Protein AF-A0A2S9F9M2-F1 (afdb_monomer)

Structure (mmCIF, N/CA/C/O backbone):
data_AF-A0A2S9F9M2-F1
#
_entry.id   AF-A0A2S9F9M2-F1
#
loop_
_atom_site.group_PDB
_atom_site.id
_atom_site.type_symbol
_atom_site.label_atom_id
_atom_site.label_alt_id
_atom_site.label_comp_id
_atom_site.label_asym_id
_atom_site.label_entity_id
_atom_site.label_seq_id
_atom_site.pdbx_PDB_ins_code
_atom_site.Cartn_x
_atom_site.Cartn_y
_atom_site.Cartn_z
_atom_site.occupancy
_atom_site.B_iso_or_equiv
_atom_site.auth_seq_id
_atom_site.auth_comp_id
_atom_site.auth_asym_id
_atom_site.auth_atom_id
_atom_site.pdbx_PDB_model_num
ATOM 1 N N . MET A 1 1 ? -28.359 29.572 -45.837 1.00 48.88 1 MET A N 1
ATOM 2 C CA . MET A 1 1 ? -28.234 29.319 -44.388 1.00 48.88 1 MET A CA 1
ATOM 3 C C . MET A 1 1 ? -28.616 27.876 -44.112 1.00 48.88 1 MET A C 1
ATOM 5 O O . MET A 1 1 ? -29.799 27.592 -43.984 1.00 48.88 1 MET A O 1
ATOM 9 N N . THR A 1 2 ? -27.647 26.960 -44.093 1.00 45.22 2 THR A N 1
ATOM 10 C CA . THR A 1 2 ? -27.837 25.609 -43.536 1.00 45.22 2 THR A CA 1
ATOM 11 C C . THR A 1 2 ? -26.463 25.089 -43.119 1.00 45.22 2 THR A C 1
ATOM 13 O O . THR A 1 2 ? -25.627 24.808 -43.973 1.00 45.22 2 THR A O 1
ATOM 16 N N . GLU A 1 3 ? -26.198 25.066 -41.813 1.00 47.88 3 GLU A N 1
ATOM 17 C CA . GLU A 1 3 ? -25.010 24.429 -41.239 1.00 47.88 3 GLU A CA 1
ATOM 18 C C . GLU A 1 3 ? -25.187 22.904 -41.229 1.00 47.88 3 GLU A C 1
ATOM 20 O O . GLU A 1 3 ? -26.298 22.421 -40.992 1.00 47.88 3 GLU A O 1
ATOM 25 N N . PRO A 1 4 ? -24.120 22.118 -41.450 1.00 56.06 4 PRO A N 1
ATOM 26 C CA . PRO A 1 4 ? -24.188 20.682 -41.269 1.00 56.06 4 PRO A CA 1
ATOM 27 C C . PRO A 1 4 ? -24.136 20.363 -39.769 1.00 56.06 4 PRO A C 1
ATOM 29 O O . PRO A 1 4 ? -23.117 20.557 -39.109 1.00 56.06 4 PRO A O 1
ATOM 32 N N . THR A 1 5 ? -25.234 19.837 -39.227 1.00 57.28 5 THR A N 1
ATOM 33 C CA . THR A 1 5 ? -25.265 19.223 -37.894 1.00 57.28 5 THR A CA 1
ATOM 34 C C . THR A 1 5 ? -24.298 18.038 -37.857 1.00 57.28 5 THR A C 1
ATOM 36 O O . THR A 1 5 ? -24.569 16.982 -38.433 1.00 57.28 5 THR A O 1
ATOM 39 N N . GLN A 1 6 ? -23.159 18.198 -37.179 1.00 54.97 6 GLN A N 1
ATOM 40 C CA . GLN A 1 6 ? -22.258 17.088 -36.881 1.00 54.97 6 GLN A CA 1
ATOM 41 C C . GLN A 1 6 ? -22.864 16.215 -35.776 1.00 54.97 6 GLN A C 1
ATOM 43 O O . GLN A 1 6 ? -23.225 16.688 -34.699 1.00 54.97 6 GLN A O 1
ATOM 48 N N . ARG A 1 7 ? -22.992 14.921 -36.076 1.00 58.50 7 ARG A N 1
ATOM 49 C CA . ARG A 1 7 ? -23.401 13.872 -35.137 1.00 58.50 7 ARG A CA 1
ATOM 50 C C . ARG A 1 7 ? -22.337 13.743 -34.033 1.00 58.50 7 ARG A C 1
ATOM 52 O O . ARG A 1 7 ? -21.153 13.792 -34.371 1.00 58.50 7 ARG A O 1
ATOM 59 N N . PRO A 1 8 ? -22.705 13.541 -32.754 1.00 53.59 8 PRO A N 1
ATOM 60 C CA . PRO A 1 8 ? -21.723 13.262 -31.712 1.00 53.59 8 PRO A CA 1
ATOM 61 C C . PRO A 1 8 ? -20.920 12.019 -32.101 1.00 53.59 8 PRO A C 1
ATOM 63 O O . PRO A 1 8 ? -21.505 10.986 -32.426 1.00 53.59 8 PRO A O 1
ATOM 66 N N . GLN A 1 9 ? -19.592 12.129 -32.124 1.00 61.12 9 GLN A N 1
ATOM 67 C CA . GLN A 1 9 ? -18.725 10.977 -32.343 1.00 61.12 9 GLN A CA 1
ATOM 68 C C . GLN A 1 9 ? -18.836 10.064 -31.117 1.00 61.12 9 GLN A C 1
ATOM 70 O O . GLN A 1 9 ? -18.375 10.423 -30.034 1.00 61.12 9 GLN A O 1
ATOM 75 N N . GLU A 1 10 ? -19.485 8.910 -31.276 1.00 53.66 10 GLU A N 1
ATOM 76 C CA . GLU A 1 10 ? -19.464 7.829 -30.292 1.00 53.66 10 GLU A CA 1
ATOM 77 C C . GLU A 1 10 ? -18.007 7.404 -30.099 1.00 53.66 10 GLU A C 1
ATOM 79 O O . GLU A 1 10 ? -17.377 6.847 -30.998 1.00 53.66 10 GLU A O 1
ATOM 84 N N . ALA A 1 11 ? -17.438 7.753 -28.946 1.00 59.97 11 ALA A N 1
ATOM 85 C C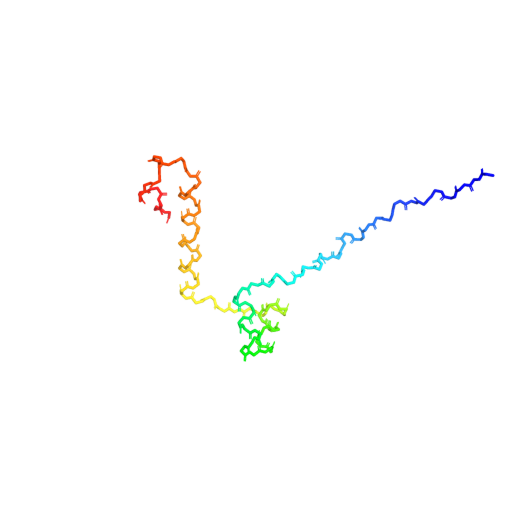A . ALA A 1 11 ? -16.121 7.287 -28.555 1.00 59.97 11 ALA A CA 1
ATOM 86 C C . ALA A 1 11 ? -16.145 5.754 -28.514 1.00 59.97 11 ALA A C 1
ATOM 88 O O . ALA A 1 11 ? -16.986 5.164 -27.837 1.00 59.97 11 ALA A O 1
ATOM 89 N N . ASP A 1 12 ? -15.235 5.126 -29.255 1.00 58.78 12 ASP A N 1
ATOM 90 C CA . ASP A 1 12 ? -15.093 3.676 -29.321 1.00 58.78 12 ASP A CA 1
ATOM 91 C C . ASP A 1 12 ? -14.838 3.103 -27.914 1.00 58.78 12 ASP A C 1
ATOM 93 O O . ASP A 1 12 ? -13.752 3.235 -27.345 1.00 58.78 12 ASP A O 1
ATOM 97 N N . ALA A 1 13 ? -15.873 2.487 -27.336 1.00 62.59 13 ALA A N 1
ATOM 98 C CA . ALA A 1 13 ? -15.860 1.907 -25.995 1.00 62.59 13 ALA A CA 1
ATOM 99 C C . ALA A 1 13 ? -14.949 0.669 -25.877 1.00 62.59 13 ALA A C 1
ATOM 101 O O . ALA A 1 13 ? -14.813 0.113 -24.785 1.00 62.59 13 ALA A O 1
ATOM 102 N N . SER A 1 14 ? -14.332 0.224 -26.979 1.00 69.50 14 SER A N 1
ATOM 103 C CA . SER A 1 14 ? -13.435 -0.934 -27.000 1.00 69.50 14 SER A CA 1
ATOM 104 C C . SER A 1 14 ? -11.999 -0.621 -26.558 1.00 69.50 14 SER A C 1
ATOM 106 O O . SER A 1 14 ? -11.250 -1.546 -26.232 1.00 69.50 14 SER A O 1
ATOM 108 N N . VAL A 1 15 ? -11.600 0.657 -26.485 1.00 70.62 15 VAL A N 1
ATOM 109 C CA . VAL A 1 15 ? -10.241 1.037 -26.072 1.00 70.62 15 VAL A CA 1
ATOM 110 C C . VAL A 1 15 ? -10.188 1.232 -24.552 1.00 70.62 15 VAL A C 1
ATOM 112 O O . VAL A 1 15 ? -10.813 2.161 -24.030 1.00 70.62 15 VAL A O 1
ATOM 115 N N . PRO A 1 16 ? -9.428 0.409 -23.798 1.00 74.00 16 PRO A N 1
ATOM 116 C CA . PRO A 1 16 ? -9.280 0.619 -22.365 1.00 74.00 16 PRO A CA 1
ATOM 117 C C . PRO A 1 16 ? -8.657 1.999 -22.109 1.00 74.00 16 PRO A C 1
ATOM 119 O O . PRO A 1 16 ? -7.704 2.382 -22.797 1.00 74.00 16 PRO A O 1
ATOM 122 N N . PRO A 1 17 ? -9.151 2.761 -21.115 1.00 74.44 17 PRO A N 1
ATOM 123 C CA . PRO A 1 17 ? -8.655 4.104 -20.870 1.00 74.44 17 PRO A CA 1
ATOM 124 C C . PRO A 1 17 ? -7.158 4.053 -20.570 1.00 74.44 17 PRO A C 1
ATOM 126 O O . PRO A 1 17 ? -6.708 3.280 -19.715 1.00 74.44 17 PRO A O 1
ATOM 129 N N . VAL A 1 18 ? -6.387 4.906 -21.250 1.00 71.75 18 VAL A N 1
ATOM 130 C CA . VAL A 1 18 ? -4.955 5.083 -20.992 1.00 71.75 18 VAL A CA 1
ATOM 131 C C . VAL A 1 18 ? -4.797 5.613 -19.567 1.00 71.75 18 VAL A C 1
ATOM 133 O O . VAL A 1 18 ? -4.890 6.813 -19.303 1.00 71.75 18 VAL A O 1
ATOM 136 N N . ARG A 1 19 ? -4.591 4.703 -18.609 1.00 69.88 19 ARG A N 1
ATOM 137 C CA . ARG A 1 19 ? -4.349 5.074 -17.214 1.00 69.88 19 ARG A CA 1
ATOM 138 C C . ARG A 1 19 ? -2.969 5.703 -17.131 1.00 69.88 19 ARG A C 1
ATOM 140 O O . ARG A 1 19 ? -1.961 4.999 -17.193 1.00 69.88 19 ARG A O 1
ATOM 147 N N . ARG A 1 20 ? -2.931 7.027 -16.974 1.00 67.75 20 ARG A N 1
ATOM 148 C CA . ARG A 1 20 ? -1.696 7.756 -16.671 1.00 67.75 20 ARG A CA 1
ATOM 149 C C . ARG A 1 20 ? -1.065 7.121 -15.426 1.00 67.75 20 ARG A C 1
ATOM 151 O O . ARG A 1 20 ? -1.767 6.991 -14.418 1.00 67.75 20 ARG A O 1
ATOM 158 N N . PRO A 1 21 ? 0.209 6.693 -15.467 1.00 65.50 21 PRO A N 1
ATOM 159 C C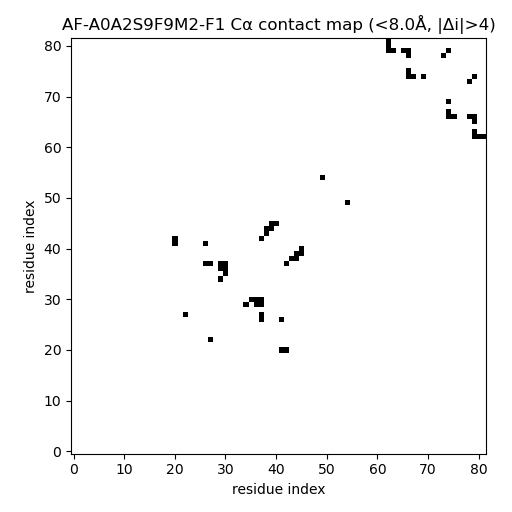A . PRO A 1 21 ? 0.872 6.183 -14.279 1.00 65.50 21 PRO A CA 1
ATOM 160 C C . PRO A 1 21 ? 0.835 7.268 -13.203 1.00 65.50 21 PRO A C 1
ATOM 162 O O . PRO A 1 21 ? 1.458 8.316 -13.348 1.00 65.50 21 PRO A O 1
ATOM 165 N N . ALA A 1 22 ? 0.066 7.043 -12.138 1.00 68.06 22 ALA A N 1
ATOM 166 C CA . ALA A 1 22 ? 0.107 7.926 -10.984 1.00 68.06 22 ALA A CA 1
ATOM 167 C C . ALA A 1 22 ? 1.524 7.860 -10.396 1.00 68.06 22 ALA A C 1
ATOM 169 O O . ALA A 1 22 ? 2.002 6.774 -10.046 1.00 68.06 22 ALA A O 1
ATOM 170 N N . LEU A 1 23 ? 2.211 9.000 -10.348 1.00 81.12 23 LEU A N 1
ATOM 171 C CA . LEU A 1 23 ? 3.505 9.130 -9.691 1.00 81.12 23 LEU A CA 1
ATOM 172 C C . LEU A 1 23 ? 3.269 9.058 -8.181 1.00 81.12 23 LEU A C 1
ATOM 174 O O . LEU A 1 23 ? 2.680 9.960 -7.596 1.00 81.12 23 LEU A O 1
ATOM 178 N N . SER A 1 24 ? 3.704 7.963 -7.561 1.00 87.38 24 SER A N 1
ATOM 179 C CA . SER A 1 24 ? 3.774 7.829 -6.106 1.00 87.38 24 SER A CA 1
ATOM 180 C C . SER A 1 24 ? 5.224 7.988 -5.640 1.00 87.38 24 SER A C 1
ATOM 182 O O . SER A 1 24 ? 6.141 7.764 -6.440 1.00 87.38 24 SER A O 1
ATOM 184 N N . PRO A 1 25 ? 5.470 8.317 -4.358 1.00 92.12 25 PRO A N 1
ATOM 185 C CA . PRO A 1 25 ? 6.826 8.382 -3.817 1.00 92.12 25 PRO A CA 1
ATOM 186 C C . PRO A 1 25 ? 7.641 7.108 -4.085 1.00 92.12 25 PRO A C 1
ATOM 188 O O . PRO A 1 25 ? 8.767 7.197 -4.562 1.00 92.12 25 PRO A O 1
ATOM 191 N N . SER A 1 26 ? 7.053 5.921 -3.889 1.00 90.25 26 SER A N 1
ATOM 192 C CA . SER A 1 26 ? 7.720 4.639 -4.168 1.00 90.25 26 SER A CA 1
ATOM 193 C C . SER A 1 26 ? 8.096 4.480 -5.646 1.00 90.25 26 SER A C 1
ATOM 195 O O . SER A 1 26 ? 9.218 4.092 -5.952 1.00 90.25 26 SER A O 1
ATOM 197 N N . ARG A 1 27 ? 7.202 4.854 -6.573 1.00 92.81 27 ARG A N 1
ATOM 198 C CA . ARG A 1 27 ? 7.477 4.807 -8.021 1.00 92.81 27 ARG A CA 1
ATOM 199 C C . ARG A 1 27 ? 8.571 5.788 -8.442 1.00 92.81 27 ARG A C 1
ATOM 201 O O . ARG A 1 27 ? 9.393 5.464 -9.294 1.00 92.81 27 ARG A O 1
ATOM 208 N N . ALA A 1 28 ? 8.589 6.980 -7.849 1.00 93.94 28 ALA A N 1
ATOM 209 C CA . ALA A 1 28 ? 9.640 7.960 -8.098 1.00 93.94 28 ALA A CA 1
ATOM 210 C C . ALA A 1 28 ? 11.004 7.465 -7.588 1.00 93.94 28 ALA A C 1
ATOM 212 O O . ALA A 1 28 ? 12.016 7.673 -8.258 1.00 93.94 28 ALA A O 1
ATOM 213 N N . SER A 1 29 ? 11.034 6.783 -6.439 1.00 94.88 29 SER A N 1
ATOM 214 C CA . SER A 1 29 ? 12.247 6.150 -5.911 1.00 94.88 29 SER A CA 1
ATOM 215 C C . SER A 1 29 ? 12.756 5.027 -6.816 1.00 94.88 29 SER A C 1
ATOM 217 O O . SER A 1 29 ? 13.945 5.019 -7.122 1.00 94.88 29 SER A O 1
ATOM 219 N N . ASP A 1 30 ? 11.875 4.152 -7.320 1.00 94.75 30 ASP A N 1
ATOM 220 C CA . ASP A 1 30 ? 12.256 3.106 -8.284 1.00 94.75 30 ASP A CA 1
ATOM 221 C C . ASP A 1 30 ? 12.923 3.714 -9.524 1.00 94.75 30 ASP A C 1
ATOM 223 O O . ASP A 1 30 ? 13.971 3.240 -9.951 1.00 94.75 30 ASP A O 1
ATOM 227 N N . PHE A 1 31 ? 12.366 4.801 -10.072 1.00 94.81 31 PHE A N 1
ATOM 228 C CA . PHE A 1 31 ? 12.942 5.472 -11.241 1.00 94.81 31 PHE A CA 1
ATOM 229 C C . PHE A 1 31 ? 14.316 6.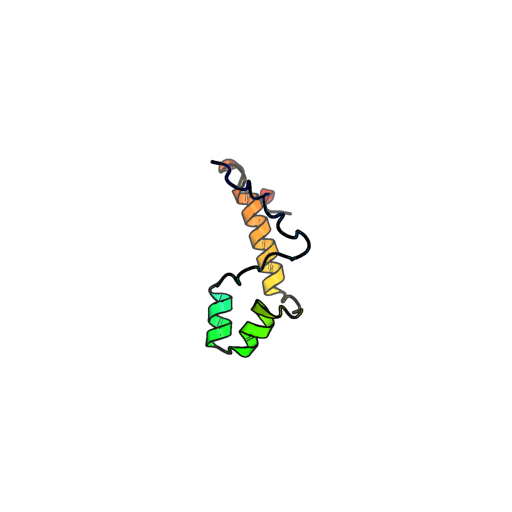083 -10.943 1.00 94.81 31 PHE A C 1
ATOM 231 O O . PHE A 1 31 ? 15.243 5.918 -11.735 1.00 94.81 31 PHE A O 1
ATOM 238 N N . LYS A 1 32 ? 14.456 6.769 -9.798 1.00 96.25 32 LYS A N 1
ATOM 239 C CA . LYS A 1 32 ? 15.732 7.360 -9.362 1.00 96.25 32 LYS A CA 1
ATOM 240 C C . LYS A 1 32 ? 16.809 6.302 -9.121 1.00 96.25 32 LYS A C 1
ATOM 242 O O . LYS A 1 32 ? 17.976 6.575 -9.373 1.00 96.25 32 LYS A O 1
ATOM 247 N N . GLN A 1 33 ? 16.424 5.123 -8.632 1.00 96.81 33 GLN A N 1
ATOM 248 C CA . GLN A 1 33 ? 17.339 4.010 -8.397 1.00 96.81 33 GLN A CA 1
ATOM 249 C C . GLN A 1 33 ? 17.710 3.293 -9.702 1.00 96.81 33 GLN A C 1
ATOM 251 O O . GLN A 1 33 ? 18.879 3.003 -9.938 1.00 96.81 33 GLN A O 1
ATOM 256 N N . CYS A 1 34 ? 16.720 2.974 -10.539 1.00 97.75 34 CYS A N 1
ATOM 257 C CA . CYS A 1 34 ? 16.896 2.286 -11.813 1.00 97.75 34 CYS A CA 1
ATOM 258 C C . CYS A 1 34 ? 15.679 2.525 -12.733 1.00 97.75 34 CYS A C 1
ATOM 260 O O . CYS A 1 34 ? 14.614 1.938 -12.515 1.00 97.75 34 CYS A O 1
ATOM 262 N N . PRO A 1 35 ? 15.814 3.303 -13.824 1.00 96.25 35 PRO A N 1
ATOM 263 C CA . PRO A 1 35 ? 14.701 3.573 -14.741 1.00 96.25 35 PRO A CA 1
ATOM 264 C C . PRO A 1 35 ? 14.059 2.315 -15.346 1.00 96.25 35 PRO A C 1
ATOM 266 O O . PRO A 1 35 ? 12.851 2.290 -15.593 1.00 96.25 35 PRO A O 1
ATOM 269 N N . LEU A 1 36 ? 14.845 1.252 -15.556 1.00 96.25 36 LEU A N 1
ATOM 270 C CA . LEU A 1 36 ? 14.338 -0.014 -16.087 1.00 96.25 36 LEU A CA 1
ATOM 271 C C . LEU A 1 36 ? 13.444 -0.748 -15.074 1.00 96.25 36 LEU A C 1
ATOM 273 O O . LEU A 1 36 ? 12.415 -1.297 -15.463 1.00 96.25 36 LEU A O 1
ATOM 277 N N . LEU A 1 37 ? 13.780 -0.694 -13.780 1.00 94.25 37 LEU A N 1
ATOM 278 C CA . LEU A 1 37 ? 12.938 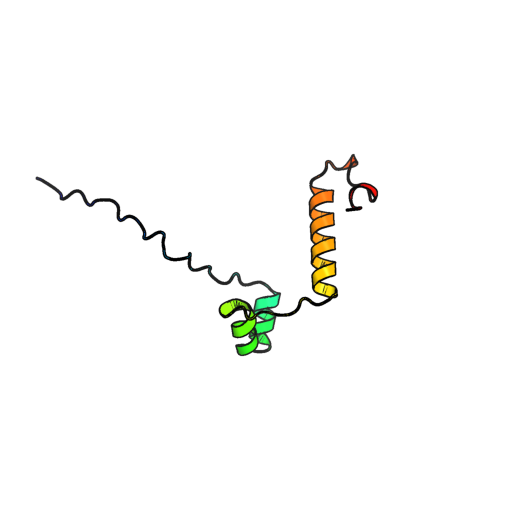-1.245 -12.715 1.00 94.25 37 LEU A CA 1
ATOM 279 C C . LEU A 1 37 ? 11.575 -0.545 -12.695 1.00 94.25 37 LEU A C 1
ATOM 281 O O . LEU A 1 37 ? 10.541 -1.208 -12.714 1.00 94.25 37 LEU A O 1
ATOM 285 N N . TYR A 1 38 ? 11.563 0.791 -12.744 1.00 94.25 38 TYR A N 1
ATOM 286 C CA . TYR A 1 38 ? 10.319 1.557 -12.838 1.00 94.25 38 TYR A CA 1
ATOM 287 C C . TYR A 1 38 ? 9.469 1.138 -14.045 1.00 94.25 38 TYR A C 1
ATOM 289 O O . TYR A 1 38 ? 8.261 0.948 -13.899 1.00 94.25 38 TYR A O 1
ATOM 297 N N . ARG A 1 39 ? 10.078 0.953 -15.226 1.00 93.25 39 ARG A N 1
ATOM 298 C CA . ARG A 1 39 ? 9.358 0.480 -16.416 1.00 93.25 39 ARG A CA 1
ATOM 299 C C . ARG A 1 39 ? 8.679 -0.866 -16.152 1.00 93.25 39 ARG A C 1
ATOM 301 O O . ARG A 1 39 ? 7.469 -0.961 -16.348 1.00 93.25 39 ARG A O 1
ATOM 308 N N . PHE A 1 40 ? 9.417 -1.863 -15.667 1.00 94.50 40 PHE A N 1
ATOM 309 C CA . PHE A 1 40 ? 8.866 -3.198 -15.422 1.00 94.50 40 PHE A CA 1
ATOM 310 C C . PHE A 1 40 ? 7.721 -3.195 -14.404 1.00 94.50 40 PHE A C 1
ATOM 312 O O . PHE A 1 40 ? 6.710 -3.862 -14.619 1.00 94.50 40 PHE A O 1
ATOM 319 N N . ARG A 1 41 ? 7.836 -2.400 -13.334 1.00 91.12 41 ARG A N 1
ATOM 320 C CA . ARG A 1 41 ? 6.840 -2.357 -12.253 1.00 91.12 41 ARG A CA 1
ATOM 321 C C . ARG A 1 41 ? 5.627 -1.477 -12.550 1.00 91.12 41 ARG A C 1
ATOM 323 O O . ARG A 1 41 ? 4.490 -1.852 -12.275 1.00 91.12 41 ARG A O 1
ATOM 330 N N . ALA A 1 42 ? 5.850 -0.269 -13.065 1.00 90.75 42 ALA A N 1
ATOM 331 C CA . ALA A 1 42 ? 4.814 0.760 -13.177 1.00 90.75 42 ALA A CA 1
ATOM 332 C C . ALA A 1 42 ? 4.181 0.852 -14.573 1.00 90.75 42 ALA A C 1
ATOM 334 O O . ALA A 1 42 ? 2.998 1.194 -14.673 1.00 90.75 42 ALA A O 1
ATOM 335 N N . ILE A 1 43 ? 4.951 0.567 -15.629 1.00 90.75 43 ILE A N 1
ATOM 336 C CA . ILE A 1 43 ? 4.488 0.639 -17.022 1.00 90.75 43 ILE A CA 1
ATOM 337 C C . ILE A 1 43 ? 4.032 -0.743 -17.484 1.00 90.75 43 ILE A C 1
ATOM 339 O O . ILE A 1 43 ? 2.841 -0.922 -17.740 1.00 90.75 43 ILE A O 1
ATOM 343 N N . ASP A 1 44 ? 4.957 -1.705 -17.516 1.00 92.75 44 ASP A N 1
ATOM 344 C CA . ASP A 1 44 ? 4.721 -3.055 -18.041 1.00 92.75 44 ASP A CA 1
ATOM 345 C C . ASP A 1 44 ? 3.942 -3.929 -17.037 1.00 92.75 44 ASP A C 1
ATOM 347 O O . ASP A 1 44 ? 3.228 -4.842 -17.441 1.00 92.75 44 ASP A O 1
ATOM 351 N N . ARG A 1 45 ? 4.019 -3.603 -15.734 1.00 89.12 45 ARG A N 1
ATOM 352 C CA . ARG A 1 45 ? 3.291 -4.250 -14.621 1.00 89.12 45 ARG A CA 1
ATOM 353 C C . ARG A 1 45 ? 3.476 -5.764 -14.600 1.00 89.12 45 ARG A C 1
ATOM 355 O O . ARG A 1 45 ? 2.509 -6.519 -14.483 1.00 89.12 45 ARG A O 1
ATOM 362 N N . LEU A 1 46 ? 4.727 -6.195 -14.729 1.00 93.00 46 LEU A N 1
ATOM 363 C CA . LEU A 1 46 ? 5.061 -7.610 -14.640 1.00 93.00 46 LEU A CA 1
ATOM 364 C C . LEU A 1 46 ? 4.604 -8.173 -13.278 1.00 93.00 46 LEU A C 1
ATOM 366 O O . LEU A 1 46 ? 4.713 -7.467 -12.273 1.00 93.00 46 LEU A O 1
ATOM 370 N N . PRO A 1 47 ? 4.082 -9.412 -13.219 1.00 92.00 47 PRO A N 1
ATOM 371 C CA . PRO A 1 47 ? 3.659 -10.012 -11.960 1.00 92.00 47 PRO A CA 1
ATOM 372 C C . PRO A 1 47 ? 4.832 -10.120 -10.984 1.00 92.00 47 PRO A C 1
ATOM 374 O O . PRO A 1 47 ? 5.865 -10.705 -11.306 1.00 92.00 47 PRO A O 1
ATOM 377 N N . GLU A 1 48 ? 4.652 -9.593 -9.777 1.00 88.62 48 GLU A N 1
ATOM 378 C CA . GLU A 1 48 ? 5.616 -9.717 -8.687 1.00 88.62 48 GLU A CA 1
ATOM 379 C C . GLU A 1 48 ? 4.969 -10.445 -7.508 1.00 88.62 48 GLU A C 1
ATOM 381 O O . GLU A 1 48 ? 3.817 -10.156 -7.167 1.00 88.62 48 GLU A O 1
ATOM 386 N N . PRO A 1 49 ? 5.683 -11.380 -6.861 1.00 91.75 49 PRO A N 1
ATOM 387 C CA . PRO A 1 49 ? 5.180 -12.004 -5.653 1.00 91.75 49 PRO A CA 1
ATOM 388 C C . PRO A 1 49 ? 5.099 -10.962 -4.536 1.00 91.75 49 PRO A C 1
ATOM 390 O O . PRO A 1 49 ? 6.061 -10.244 -4.257 1.00 91.75 49 PRO A O 1
ATOM 393 N N . SER A 1 50 ? 3.954 -10.903 -3.862 1.00 92.19 50 SER A N 1
ATOM 394 C CA . SER A 1 50 ? 3.800 -10.065 -2.677 1.00 92.19 50 SER A CA 1
ATOM 395 C C . SER A 1 50 ? 4.714 -10.561 -1.560 1.00 92.19 50 SER A C 1
ATOM 397 O O . SER A 1 50 ? 4.669 -11.726 -1.167 1.00 92.19 50 SER A O 1
ATOM 399 N N . SER A 1 51 ? 5.513 -9.659 -1.001 1.00 94.00 51 SER A N 1
ATOM 400 C CA . SER A 1 51 ? 6.254 -9.929 0.230 1.00 94.00 51 SER A CA 1
ATOM 401 C C . SER A 1 51 ? 5.314 -10.005 1.437 1.00 94.00 51 SER A C 1
ATOM 403 O O . SER A 1 51 ? 4.262 -9.361 1.470 1.00 94.00 51 SER A O 1
ATOM 405 N N . THR A 1 52 ? 5.733 -10.708 2.491 1.00 96.94 52 THR A N 1
ATOM 406 C CA . THR A 1 52 ? 5.003 -10.758 3.771 1.00 96.94 52 THR A CA 1
ATOM 407 C C . THR A 1 52 ? 4.721 -9.359 4.329 1.00 96.94 52 THR A C 1
ATOM 409 O O . THR A 1 52 ? 3.652 -9.113 4.884 1.00 96.94 52 THR A O 1
ATOM 412 N N . ALA A 1 53 ? 5.653 -8.416 4.147 1.00 95.12 53 ALA A N 1
ATOM 413 C CA . ALA A 1 53 ? 5.486 -7.033 4.585 1.00 95.12 53 ALA A CA 1
ATOM 414 C C . ALA A 1 53 ? 4.376 -6.301 3.812 1.00 95.12 53 ALA A C 1
ATOM 416 O O . ALA A 1 53 ? 3.584 -5.592 4.433 1.00 95.12 53 ALA A O 1
ATOM 417 N N . GLN A 1 54 ? 4.285 -6.497 2.490 1.00 94.50 54 GLN A N 1
ATOM 418 C CA . GLN A 1 54 ? 3.214 -5.921 1.668 1.00 94.50 54 GLN A CA 1
ATOM 419 C C . GLN A 1 54 ? 1.849 -6.477 2.070 1.00 94.50 54 GLN A C 1
ATOM 421 O O . GLN A 1 54 ? 0.935 -5.695 2.313 1.00 94.50 54 GLN A O 1
ATOM 426 N N . VAL A 1 55 ? 1.731 -7.802 2.216 1.00 96.56 55 VAL A N 1
ATOM 427 C CA . VAL A 1 55 ? 0.470 -8.444 2.625 1.00 96.56 55 VAL A CA 1
ATOM 428 C C . VAL A 1 55 ? 0.025 -7.933 3.994 1.00 96.56 55 VAL A C 1
ATOM 430 O O . VAL A 1 55 ? -1.110 -7.486 4.147 1.00 96.56 55 VAL A O 1
ATOM 433 N N . ARG A 1 56 ? 0.933 -7.917 4.980 1.00 96.75 56 ARG A N 1
ATOM 434 C CA . ARG A 1 56 ? 0.636 -7.395 6.320 1.00 96.75 56 ARG A CA 1
ATOM 435 C C . ARG A 1 56 ? 0.206 -5.930 6.275 1.00 96.75 56 ARG A C 1
ATOM 437 O O . ARG A 1 56 ? -0.754 -5.565 6.941 1.00 96.75 56 ARG A O 1
ATOM 444 N N . GLY A 1 57 ? 0.903 -5.101 5.497 1.00 96.38 57 GLY A N 1
ATOM 445 C CA . GLY A 1 57 ? 0.558 -3.692 5.324 1.00 96.38 57 GLY A CA 1
ATOM 446 C C . GLY A 1 57 ? -0.853 -3.510 4.769 1.00 96.38 57 GLY A C 1
ATOM 447 O O . GLY A 1 57 ? -1.622 -2.739 5.330 1.00 96.38 57 GLY A O 1
ATOM 448 N N . SER A 1 58 ? -1.219 -4.257 3.724 1.00 95.50 58 SER A N 1
ATOM 449 C CA . SER A 1 58 ? -2.570 -4.224 3.151 1.00 95.50 58 SER A CA 1
ATOM 450 C C . SER A 1 58 ? -3.647 -4.590 4.171 1.00 95.50 58 SER A C 1
ATOM 452 O O . SER A 1 58 ? -4.644 -3.880 4.265 1.00 95.50 58 SER A O 1
ATOM 454 N N . VAL A 1 59 ? -3.430 -5.644 4.966 1.00 95.88 59 VAL A N 1
ATOM 455 C CA . VAL A 1 59 ? -4.375 -6.053 6.020 1.00 95.88 59 VAL A CA 1
ATOM 456 C C . VAL A 1 59 ? -4.522 -4.960 7.078 1.00 95.88 59 VAL A C 1
ATOM 458 O O . VAL A 1 59 ? -5.638 -4.574 7.408 1.00 95.88 59 VAL A O 1
ATOM 461 N N . VAL A 1 60 ? -3.408 -4.407 7.568 1.00 96.12 60 VAL A N 1
ATOM 462 C CA . VAL A 1 60 ? -3.429 -3.338 8.578 1.00 96.12 60 VAL A CA 1
ATOM 463 C C . VAL A 1 60 ? -4.125 -2.084 8.047 1.00 96.12 60 VAL A C 1
ATOM 465 O O . VAL A 1 60 ? -4.952 -1.508 8.747 1.00 96.12 60 VAL A O 1
ATOM 468 N N . HIS A 1 61 ? -3.834 -1.669 6.811 1.00 96.31 61 HIS A N 1
ATOM 469 C CA . HIS A 1 61 ? -4.505 -0.521 6.199 1.00 96.31 61 HIS A CA 1
ATOM 470 C C . HIS A 1 61 ? -6.012 -0.745 6.073 1.00 96.31 61 HIS A C 1
ATOM 472 O O . HIS A 1 61 ? -6.772 0.141 6.452 1.00 96.31 61 HIS A O 1
ATOM 478 N N . ALA A 1 62 ? -6.440 -1.922 5.612 1.00 96.06 62 ALA A N 1
ATOM 479 C CA . ALA A 1 62 ? -7.857 -2.247 5.477 1.00 96.06 62 ALA A CA 1
ATOM 480 C C . ALA A 1 62 ? -8.581 -2.281 6.833 1.00 96.06 62 ALA A C 1
ATOM 482 O O . ALA A 1 62 ? -9.696 -1.776 6.942 1.00 96.06 62 ALA A O 1
ATOM 483 N N . ALA A 1 63 ? -7.951 -2.841 7.870 1.00 95.56 63 ALA A N 1
ATOM 484 C CA . ALA A 1 63 ? -8.512 -2.866 9.219 1.00 95.56 63 ALA A CA 1
ATOM 485 C C . ALA A 1 63 ? -8.668 -1.447 9.792 1.00 95.56 63 ALA A C 1
ATOM 487 O O . ALA A 1 63 ? -9.713 -1.108 10.341 1.00 95.56 63 ALA A O 1
ATOM 488 N N . LEU A 1 64 ? -7.656 -0.589 9.618 1.00 96.00 64 LEU A N 1
ATOM 489 C CA . LEU A 1 64 ? -7.716 0.801 10.075 1.00 96.00 64 LEU A CA 1
ATOM 490 C C . LEU A 1 64 ? -8.741 1.623 9.288 1.00 96.00 64 LEU A C 1
ATOM 492 O O . LEU A 1 64 ? -9.459 2.419 9.883 1.00 96.00 64 LEU A O 1
ATOM 496 N N . GLU A 1 65 ? -8.841 1.430 7.975 1.00 96.88 65 GLU A N 1
ATOM 497 C CA . GLU A 1 65 ? -9.855 2.098 7.155 1.00 96.88 65 GLU A CA 1
ATOM 498 C C . GLU A 1 65 ? -11.272 1.766 7.646 1.00 96.88 65 GLU A C 1
ATOM 500 O O . GLU A 1 65 ? -12.076 2.673 7.860 1.00 96.88 65 GLU A O 1
ATOM 505 N N . GLN A 1 66 ? -11.546 0.487 7.920 1.00 95.19 66 GLN A N 1
ATOM 506 C CA . GLN A 1 66 ? -12.825 0.041 8.476 1.00 95.19 66 GLN A CA 1
ATOM 507 C C . GLN A 1 66 ? -13.076 0.601 9.878 1.00 95.19 66 GLN A C 1
ATOM 509 O O . GLN A 1 66 ? -14.154 1.131 10.141 1.00 95.19 66 GLN A O 1
ATOM 514 N N . LEU A 1 67 ? -12.075 0.553 10.762 1.00 96.62 67 LEU A N 1
ATOM 515 C CA . LEU A 1 67 ? -12.196 1.070 12.124 1.00 96.62 67 LEU A CA 1
A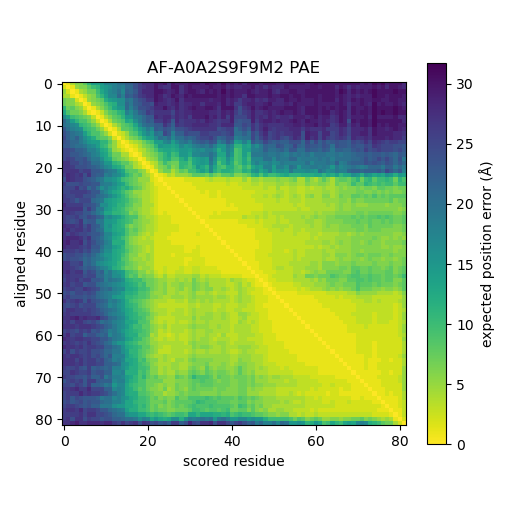TOM 516 C C . LEU A 1 67 ? -12.527 2.567 12.128 1.00 96.62 67 LEU A C 1
ATOM 518 O O . LEU A 1 67 ? -13.415 3.013 12.848 1.00 96.62 67 LEU A O 1
ATOM 522 N N . TYR A 1 68 ? -11.830 3.362 11.314 1.00 96.19 68 TYR A N 1
ATOM 523 C CA . TYR A 1 68 ? -12.014 4.814 11.288 1.00 96.19 68 TYR A CA 1
ATOM 524 C C . TYR A 1 68 ? -13.239 5.277 10.492 1.00 96.19 68 TYR A C 1
ATOM 526 O O . TYR A 1 68 ? -13.621 6.444 10.619 1.00 96.19 68 TYR A O 1
ATOM 534 N N . ALA A 1 69 ? -13.895 4.381 9.752 1.00 96.44 69 ALA A N 1
ATOM 535 C CA . ALA A 1 69 ? -15.226 4.624 9.205 1.00 96.44 69 ALA A CA 1
ATOM 536 C C . ALA A 1 69 ? -16.315 4.662 10.298 1.00 96.44 69 ALA A C 1
ATOM 538 O O . ALA A 1 69 ? -17.374 5.252 10.080 1.00 96.44 69 ALA A O 1
ATOM 539 N N . LEU A 1 70 ? -16.059 4.083 11.480 1.00 96.94 70 LEU A N 1
ATOM 540 C CA . LEU A 1 70 ? -16.983 4.112 12.612 1.00 96.94 70 LEU A CA 1
ATOM 541 C C . LEU A 1 70 ? -17.008 5.488 13.312 1.00 96.94 70 LEU A C 1
ATOM 543 O O . LEU A 1 70 ? -16.016 6.241 13.275 1.00 96.94 70 LEU A O 1
ATOM 547 N N . PRO A 1 71 ? -18.113 5.823 14.009 1.00 97.44 71 PRO A N 1
ATOM 548 C CA . PRO A 1 71 ? -18.146 6.939 14.946 1.00 97.44 71 PRO A CA 1
ATOM 549 C C . PRO A 1 71 ? -17.019 6.833 15.977 1.00 97.44 71 PRO A C 1
ATOM 551 O O . PRO A 1 71 ? -16.640 5.744 16.390 1.00 97.44 71 PRO A O 1
ATOM 554 N N . ALA A 1 72 ? -16.500 7.977 16.430 1.00 97.06 72 ALA A N 1
ATOM 555 C CA . ALA A 1 72 ? -15.403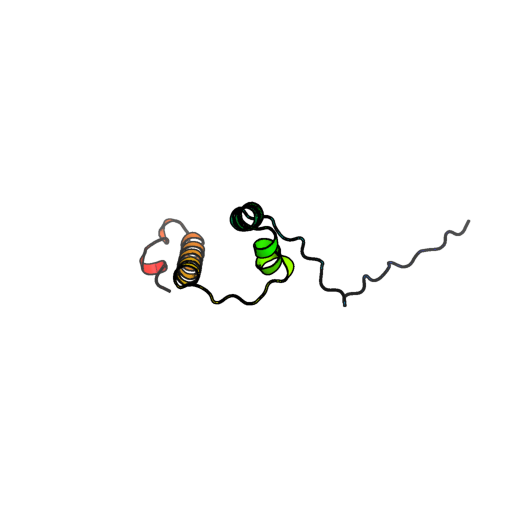 8.035 17.399 1.00 97.06 72 ALA A CA 1
ATOM 556 C C . ALA A 1 72 ? -15.540 7.108 18.633 1.00 97.06 72 ALA A C 1
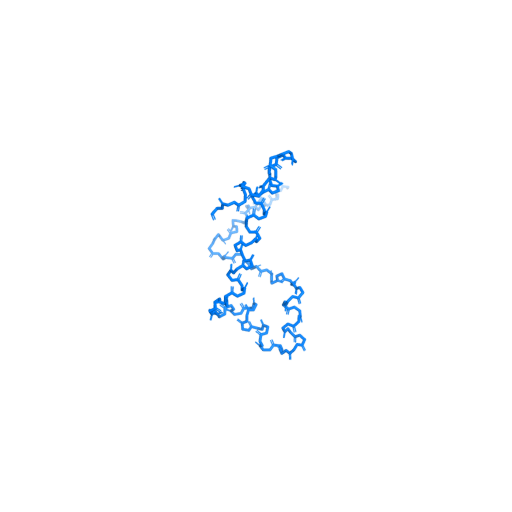ATOM 558 O O . ALA A 1 72 ? -14.530 6.488 18.964 1.00 97.06 72 ALA A O 1
ATOM 559 N N . PRO A 1 73 ? -16.710 6.977 19.301 1.00 97.12 73 PRO A N 1
ATOM 560 C CA . PRO A 1 73 ? -16.836 6.094 20.466 1.00 97.12 73 PRO A CA 1
ATOM 561 C C . PRO A 1 73 ? -16.697 4.602 20.134 1.00 97.12 73 PRO A C 1
ATOM 563 O O . PRO A 1 73 ? -16.331 3.827 21.011 1.00 97.12 73 PRO A O 1
ATOM 566 N N . ASP A 1 74 ? -16.932 4.212 18.882 1.00 96.31 74 ASP A N 1
ATOM 567 C CA . ASP A 1 74 ? -16.960 2.811 18.452 1.00 96.31 74 ASP A CA 1
ATOM 568 C C . ASP A 1 74 ? -15.599 2.334 17.909 1.00 96.31 74 ASP A C 1
ATOM 570 O O . ASP A 1 74 ? -15.441 1.179 17.516 1.00 96.31 74 ASP A O 1
ATOM 574 N N . ARG A 1 75 ? -14.582 3.208 17.891 1.00 97.00 75 ARG A N 1
ATOM 575 C CA . ARG A 1 75 ? -13.225 2.913 17.397 1.00 97.00 75 ARG A CA 1
ATOM 576 C C . ARG A 1 75 ? -12.391 2.177 18.443 1.00 97.00 75 ARG A C 1
ATOM 578 O O . ARG A 1 75 ? -11.363 2.678 18.899 1.00 97.00 75 ARG A O 1
ATOM 585 N N . VAL A 1 76 ? -12.854 1.000 18.837 1.00 94.94 76 VAL A N 1
ATOM 586 C CA . VAL A 1 76 ? -12.220 0.157 19.858 1.00 94.94 76 VAL A CA 1
ATOM 587 C C . VAL A 1 76 ? -11.427 -0.996 19.227 1.00 94.94 76 VAL A C 1
ATOM 589 O O . VAL A 1 76 ? -11.745 -1.404 18.108 1.00 94.94 76 VAL A O 1
ATOM 592 N N . PRO A 1 77 ? -10.390 -1.536 19.898 1.00 92.31 77 PRO A N 1
ATOM 593 C CA . PRO A 1 77 ? -9.572 -2.627 19.357 1.00 92.31 77 PRO A CA 1
ATOM 594 C C . PRO A 1 77 ? -10.380 -3.850 18.914 1.00 92.31 77 PRO A C 1
ATOM 596 O O . PRO A 1 77 ? -10.055 -4.471 17.906 1.00 92.31 77 PRO A O 1
ATOM 599 N N . GLU A 1 78 ? -11.454 -4.168 19.633 1.00 92.88 78 GLU A N 1
ATOM 600 C CA . GLU A 1 78 ? -12.356 -5.277 19.328 1.00 92.88 78 GLU A CA 1
ATOM 601 C C . GLU A 1 78 ? -13.036 -5.101 17.966 1.00 92.88 78 GLU A C 1
ATOM 603 O O . GLU A 1 78 ? -13.232 -6.076 17.247 1.00 92.88 78 GLU A O 1
ATOM 608 N N . ALA A 1 79 ? -13.337 -3.861 17.571 1.00 91.12 79 ALA A N 1
ATOM 609 C CA . ALA A 1 79 ? -13.943 -3.551 16.279 1.00 91.12 79 ALA A CA 1
ATOM 610 C C . ALA A 1 79 ? -12.948 -3.670 15.106 1.00 91.12 79 ALA A C 1
ATOM 612 O O . ALA A 1 79 ? -13.361 -3.700 13.950 1.00 91.12 79 ALA A O 1
ATOM 613 N N . ALA A 1 80 ? -11.642 -3.749 15.388 1.00 88.31 80 ALA A N 1
ATOM 614 C CA . ALA A 1 80 ? -10.588 -3.933 14.390 1.00 88.31 80 ALA A CA 1
ATOM 615 C C . ALA A 1 80 ? -10.188 -5.407 14.182 1.00 88.31 80 ALA A C 1
ATOM 617 O O . ALA A 1 80 ? -9.315 -5.690 13.358 1.00 88.31 80 ALA A O 1
ATOM 618 N N . ALA A 1 81 ? -10.788 -6.342 14.928 1.00 80.19 81 ALA A N 1
ATOM 619 C CA . ALA A 1 81 ? -10.553 -7.773 14.784 1.00 80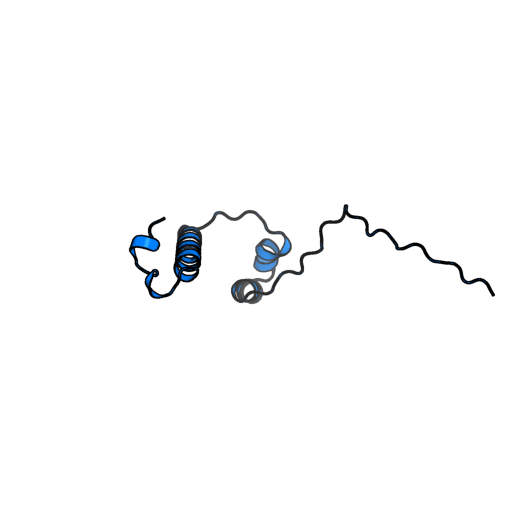.19 81 ALA A CA 1
ATOM 620 C C . ALA A 1 81 ? -11.416 -8.339 13.639 1.00 80.19 81 ALA A C 1
ATOM 622 O O . ALA A 1 81 ? -12.551 -8.758 13.857 1.00 80.19 81 ALA A O 1
ATOM 623 N N . ALA A 1 82 ? -10.873 -8.313 12.420 1.00 59.09 82 ALA A N 1
ATOM 624 C CA . ALA A 1 82 ? -11.432 -8.959 11.228 1.00 59.09 82 ALA A CA 1
ATOM 625 C C . ALA A 1 82 ? -10.635 -10.214 10.851 1.00 59.09 82 ALA A C 1
ATOM 627 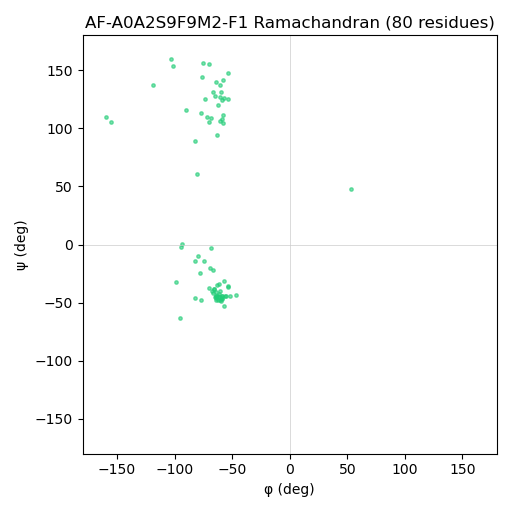O O . ALA A 1 82 ? -9.388 -10.184 10.993 1.00 59.09 82 ALA A O 1
#

Radius of gyration: 22.57 Å; Cα contacts (8 Å, |Δi|>4): 32; chains: 1; bounding box: 46×41×65 Å

Foldseek 3Di:
DDDDDDDPPDDDPPDDDPPDQDDDPVLVVLCVVPVVSSCVCRPVNPDDDDDPVNVVVVLVVVLVVQLVVDDPVSSDPVSSPD

Secondary structure (DSSP, 8-state):
-----PPP----TTS---------HHHHHHHHH-HHHHIIIIIS----PPPHHHHHHHHHHHHHHHHHHS-GGG--GGGG--

Solvent-accessible surface area (backbone atoms only — not comparable to full-atom values): 5375 Å² total; per-residue (Å²): 143,81,82,84,84,77,73,85,80,78,75,72,86,83,61,79,77,85,74,73,74,77,86,41,75,70,54,52,48,38,36,75,75,34,58,67,58,25,40,42,58,67,70,70,50,59,92,71,86,81,48,73,66,55,54,51,48,54,52,53,52,52,34,49,54,58,29,68,71,43,60,80,92,62,57,44,76,76,68,45,70,123

Mean predicted aligned error: 11.37 Å

Sequence (82 aa):
MTEPTQRPQEADASVPPVRRPALSPSRASDFKQCPLLYRFRAIDRLPEPSSTAQVRGSVVHAALEQLYALPAPDRVPEAAAA

pLDDT: mean 84.72, std 15.59, range [45.22, 97.75]